Protein AF-A0A7Y9S8J0-F1 (afdb_monomer_lite)

Radius of gyration: 16.63 Å; chains: 1; bounding box: 38×32×51 Å

Organism: NCBI:txid1645614

Sequence (148 aa):
MESNGSTDPTRPFNGTRPAKVVEKDFYDTVEDIVKHSGAKFPTWNRADPKSISVDSCVVGNHKGTKYSVTLDGSPVSDSDEAITTMKAHWESLDYTIGLYFQDMGGNTTGRELNATGPVGAEVQFTPAKHAATSASRANAPLTLRQGI

Foldseek 3Di:
DDDPLPPPPQQLPPQPDDQVVLVVVQLVVVVVCCVFLQWHFPLDDSVCHPFWDWDWDDRPNHIKIKIKGKTWTAAHADQVVSVVRSVVVQVVQVKAKDDWDQDPDDPWSWTKTWIAGSNRKTKIWTHTHDDPDDDDGRTTMIMIMHMD

Structure (mmCIF, N/CA/C/O backbone):
data_AF-A0A7Y9S8J0-F1
#
_entry.id   AF-A0A7Y9S8J0-F1
#
loop_
_atom_site.group_PDB
_atom_site.id
_atom_site.type_symbol
_atom_site.label_atom_id
_atom_site.label_alt_id
_atom_site.label_comp_id
_atom_site.label_asym_id
_atom_site.label_entity_id
_atom_site.label_seq_id
_atom_site.pdbx_PDB_ins_code
_atom_site.Cartn_x
_atom_site.Cartn_y
_atom_site.Cartn_z
_atom_site.occupancy
_atom_site.B_iso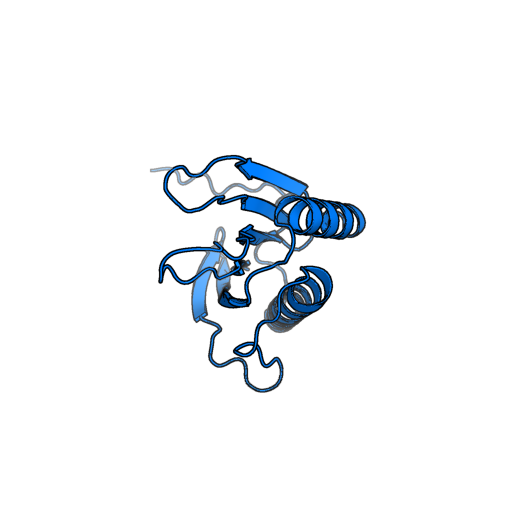_or_equiv
_atom_site.auth_seq_id
_atom_site.auth_comp_id
_atom_site.auth_asym_id
_atom_site.auth_atom_id
_atom_site.pdbx_PDB_model_num
ATOM 1 N N . MET A 1 1 ? 9.208 9.963 34.367 1.00 34.81 1 MET A N 1
ATOM 2 C CA . MET A 1 1 ? 9.075 9.211 33.102 1.00 34.81 1 MET A CA 1
ATOM 3 C C . MET A 1 1 ? 7.723 9.580 32.529 1.00 34.81 1 MET A C 1
ATOM 5 O O . MET A 1 1 ? 6.732 8.968 32.894 1.00 34.81 1 MET A O 1
ATOM 9 N N . GLU A 1 2 ? 7.660 10.652 31.747 1.00 32.47 2 GLU A N 1
ATOM 10 C CA . GLU A 1 2 ? 6.413 11.101 31.126 1.00 32.47 2 GLU A CA 1
ATOM 11 C C . GLU A 1 2 ? 6.424 10.613 29.681 1.00 32.47 2 GLU A C 1
ATOM 13 O O . GLU A 1 2 ? 7.181 11.100 28.843 1.00 32.47 2 GLU A O 1
ATOM 18 N N . SER A 1 3 ? 5.646 9.567 29.406 1.00 38.56 3 SER A N 1
ATOM 19 C CA . SER A 1 3 ? 5.348 9.169 28.039 1.00 38.56 3 SER A CA 1
ATOM 20 C C . SER A 1 3 ? 4.374 10.197 27.471 1.00 38.56 3 SER A C 1
ATOM 22 O O . SER A 1 3 ? 3.192 10.183 27.818 1.00 38.56 3 SER A O 1
ATOM 24 N N . ASN A 1 4 ? 4.869 11.086 26.611 1.00 38.47 4 ASN A N 1
ATOM 25 C CA . ASN A 1 4 ? 4.036 11.924 25.754 1.00 38.47 4 ASN A CA 1
ATOM 26 C C . ASN A 1 4 ? 3.231 11.016 24.815 1.00 38.47 4 ASN A C 1
ATOM 28 O O . ASN A 1 4 ? 3.667 10.685 23.712 1.00 38.47 4 ASN A O 1
ATOM 32 N N . GLY A 1 5 ? 2.056 10.580 25.271 1.00 40.22 5 GLY A N 1
ATOM 33 C CA . GLY A 1 5 ? 1.020 10.067 24.392 1.00 40.22 5 GLY A CA 1
ATOM 34 C C . GLY A 1 5 ? 0.597 11.218 23.494 1.00 40.22 5 GLY A C 1
ATOM 35 O O . GLY A 1 5 ? -0.054 12.147 23.961 1.00 40.22 5 GLY A O 1
ATOM 36 N N . SER A 1 6 ? 1.036 11.191 22.237 1.00 40.44 6 SER A N 1
ATOM 37 C CA . SER A 1 6 ? 0.610 12.170 21.242 1.00 40.44 6 SER A CA 1
ATOM 38 C C . SER A 1 6 ? -0.917 12.139 21.152 1.00 40.44 6 SER A C 1
ATOM 40 O O . SER A 1 6 ? -1.499 11.134 20.746 1.00 40.44 6 SER A O 1
ATOM 42 N N . THR A 1 7 ? -1.556 13.227 21.580 1.00 43.25 7 THR A N 1
ATOM 43 C CA . THR A 1 7 ? -3.002 13.472 21.500 1.00 43.25 7 THR A CA 1
ATOM 44 C C . THR A 1 7 ? -3.396 14.108 20.172 1.00 43.25 7 THR A C 1
ATOM 46 O O . THR A 1 7 ? -4.468 14.698 20.086 1.00 43.25 7 THR A O 1
ATOM 49 N N . ASP A 1 8 ? -2.536 14.021 19.154 1.00 46.06 8 ASP A N 1
ATOM 50 C CA . ASP A 1 8 ? -2.768 14.627 17.850 1.00 46.06 8 ASP A CA 1
ATOM 51 C C . ASP A 1 8 ? -4.087 14.105 17.242 1.00 46.06 8 ASP A C 1
ATOM 53 O O . ASP A 1 8 ? -4.152 12.948 16.811 1.00 46.06 8 ASP A O 1
ATOM 57 N N . PRO A 1 9 ? -5.151 14.934 17.201 1.00 46.06 9 PRO A N 1
ATOM 58 C CA . PRO A 1 9 ? -6.455 14.530 16.688 1.00 46.06 9 PRO A CA 1
ATOM 59 C C . PRO A 1 9 ? -6.442 14.353 15.165 1.00 46.06 9 PRO A C 1
ATOM 61 O O . PRO A 1 9 ? -7.411 13.844 14.607 1.00 46.06 9 PRO A O 1
ATOM 64 N N . THR A 1 10 ? -5.361 14.769 14.497 1.00 46.69 10 THR A N 1
ATOM 65 C CA . THR A 1 10 ? -5.142 14.553 13.065 1.00 46.69 10 THR A CA 1
ATOM 66 C C . THR A 1 10 ? -4.494 13.202 12.780 1.00 46.69 10 THR A C 1
ATOM 68 O O . THR A 1 10 ? -4.465 12.767 11.629 1.00 46.69 10 THR A O 1
ATOM 71 N N . ARG A 1 11 ? -4.019 12.486 13.815 1.00 52.91 11 ARG A N 1
ATOM 72 C CA . ARG A 1 11 ? -3.476 11.142 13.643 1.00 52.91 11 ARG A CA 1
ATOM 73 C C . ARG A 1 11 ? -4.625 10.188 13.295 1.00 52.91 11 ARG A C 1
ATOM 75 O O . ARG A 1 11 ? -5.535 10.012 14.106 1.00 52.91 11 ARG A O 1
ATOM 82 N N . PRO A 1 12 ? -4.565 9.488 12.152 1.00 56.78 12 PRO A N 1
ATOM 83 C CA . PRO A 1 12 ? -5.636 8.580 11.728 1.00 56.78 12 PRO A CA 1
ATOM 84 C C . PRO A 1 12 ? -5.812 7.356 12.654 1.00 56.78 12 PRO A C 1
ATOM 86 O O . PRO A 1 12 ? -6.796 6.623 12.551 1.00 56.78 12 PRO A O 1
ATOM 89 N N . PHE A 1 13 ? -4.884 7.165 13.598 1.00 60.69 13 PHE A N 1
ATOM 90 C CA . PHE A 1 13 ? -4.905 6.160 14.658 1.00 60.69 13 PHE A CA 1
ATOM 91 C C . PHE A 1 13 ? -5.150 6.812 16.023 1.00 60.69 13 PHE A C 1
ATOM 93 O O . PHE A 1 13 ? -4.202 7.078 16.767 1.00 60.69 13 PHE A O 1
ATOM 100 N N . ASN A 1 14 ? -6.414 7.087 16.346 1.00 62.28 14 ASN A N 1
ATOM 101 C CA . ASN A 1 14 ? -6.816 7.618 17.653 1.00 62.28 14 ASN A CA 1
ATOM 102 C C . ASN A 1 14 ? -7.424 6.548 18.587 1.00 62.28 14 ASN A C 1
ATOM 104 O O . ASN A 1 14 ? -7.972 6.896 19.629 1.00 62.28 14 ASN A O 1
ATOM 108 N N . GLY A 1 15 ? -7.378 5.260 18.218 1.00 63.75 15 GLY A N 1
ATOM 109 C CA . GLY A 1 15 ? -7.900 4.164 19.044 1.00 63.75 15 GLY A CA 1
ATOM 110 C C . GLY A 1 15 ? -9.425 4.035 19.104 1.00 63.75 15 GLY A C 1
ATOM 111 O O . GLY A 1 15 ? -9.925 3.178 19.829 1.00 63.75 15 GLY A O 1
ATOM 112 N N . THR A 1 16 ? -10.186 4.858 18.369 1.00 70.88 16 THR A N 1
ATOM 113 C CA . THR A 1 16 ? -11.661 4.909 18.491 1.00 70.88 16 THR A CA 1
ATOM 114 C C . THR A 1 16 ? -12.420 4.134 17.409 1.00 70.88 16 THR A C 1
ATOM 116 O O . THR A 1 16 ? -13.634 3.946 17.515 1.00 70.88 16 THR A O 1
ATOM 119 N N . ARG A 1 17 ? -11.729 3.662 16.362 1.00 76.38 17 ARG A N 1
ATOM 120 C CA . ARG A 1 17 ? -12.363 2.976 15.225 1.00 76.38 17 ARG A CA 1
ATOM 121 C C . ARG A 1 17 ? -12.738 1.530 15.586 1.00 76.38 17 ARG A C 1
ATOM 123 O O . ARG A 1 17 ? -11.920 0.825 16.178 1.00 76.38 17 ARG A O 1
ATOM 130 N N . PRO A 1 18 ? -13.930 1.033 15.198 1.00 80.88 18 PRO A N 1
ATOM 131 C CA . PRO A 1 18 ? -14.296 -0.362 15.436 1.00 80.88 18 PRO A CA 1
ATOM 132 C C . PRO A 1 18 ? -13.350 -1.343 14.731 1.00 80.88 18 PRO A C 1
ATOM 134 O O . PRO A 1 18 ? -13.049 -1.176 13.549 1.00 80.88 18 PRO A O 1
ATOM 137 N N . ALA A 1 19 ? -12.971 -2.427 15.416 1.00 79.69 19 ALA A N 1
ATOM 138 C CA . ALA A 1 19 ? -12.030 -3.422 14.890 1.00 79.69 19 ALA A CA 1
ATOM 139 C C . ALA A 1 19 ? -12.431 -4.002 13.523 1.00 79.69 19 ALA A C 1
ATOM 141 O O . ALA A 1 19 ? -11.594 -4.097 12.633 1.00 79.69 19 ALA A O 1
ATOM 142 N N . LYS A 1 20 ? -13.724 -4.296 13.321 1.00 84.00 20 LYS A N 1
ATOM 143 C CA . LYS A 1 20 ? -14.252 -4.807 12.041 1.00 84.00 20 LYS A CA 1
ATOM 144 C C . LYS A 1 20 ? -14.123 -3.816 10.882 1.00 84.00 20 LYS A C 1
ATOM 146 O O . LYS A 1 20 ? -14.020 -4.231 9.734 1.00 84.00 20 LYS A O 1
ATOM 151 N N . VAL A 1 21 ? -14.177 -2.515 11.169 1.00 85.38 21 VAL A N 1
ATOM 152 C CA . VAL A 1 21 ? -14.018 -1.475 10.144 1.00 85.38 21 VAL A CA 1
ATOM 153 C C . VAL A 1 21 ? -12.560 -1.417 9.709 1.00 85.38 21 VAL A C 1
ATOM 155 O O . VAL A 1 21 ? -12.284 -1.427 8.519 1.00 85.38 21 VAL A O 1
ATOM 158 N N . VAL A 1 22 ? -11.629 -1.434 10.664 1.00 83.62 22 VAL A N 1
ATOM 159 C CA . VAL A 1 22 ? -10.189 -1.397 10.369 1.00 83.62 22 VAL A CA 1
ATOM 160 C C . VAL A 1 22 ? -9.734 -2.669 9.662 1.00 83.62 22 VAL A C 1
ATOM 162 O O . VAL A 1 22 ? -8.967 -2.593 8.712 1.00 83.62 22 VAL A O 1
ATOM 165 N N . GLU A 1 23 ? -10.250 -3.826 10.073 1.00 87.25 23 GLU A N 1
ATOM 166 C CA . GLU A 1 23 ? -10.015 -5.088 9.376 1.00 87.25 23 GLU A CA 1
ATOM 167 C C . GLU A 1 23 ? -10.470 -4.999 7.911 1.00 87.25 23 GLU A C 1
ATOM 169 O O . GLU A 1 23 ? -9.697 -5.289 7.000 1.00 87.25 23 GLU A O 1
ATOM 174 N N . LYS A 1 24 ? -11.703 -4.537 7.665 1.00 88.81 24 LYS A N 1
ATOM 175 C CA . LYS A 1 24 ? -12.223 -4.353 6.305 1.00 88.81 24 LYS A CA 1
ATOM 176 C C . LYS A 1 24 ? -11.360 -3.387 5.487 1.00 88.81 24 LYS A C 1
ATOM 178 O O . LYS A 1 24 ? -11.022 -3.714 4.352 1.00 88.81 24 LYS A O 1
ATOM 183 N N . ASP A 1 25 ? -11.004 -2.236 6.052 1.00 88.12 25 ASP A N 1
ATOM 184 C CA . ASP A 1 25 ? -10.163 -1.241 5.380 1.00 88.12 25 ASP A CA 1
ATOM 185 C C . ASP A 1 25 ? -8.788 -1.804 5.027 1.00 88.12 25 ASP A C 1
ATOM 187 O O . ASP A 1 25 ? -8.270 -1.517 3.950 1.00 88.12 25 ASP A O 1
ATOM 191 N N . PHE A 1 26 ? -8.216 -2.635 5.901 1.00 90.50 26 PHE A N 1
ATOM 192 C CA . PHE A 1 26 ? -6.949 -3.300 5.639 1.00 90.50 26 PHE A CA 1
ATOM 193 C C . PHE A 1 26 ? -7.062 -4.198 4.406 1.00 90.50 26 PHE A C 1
ATOM 195 O O . PHE A 1 26 ? -6.288 -4.051 3.462 1.00 90.50 26 PHE A O 1
ATOM 202 N N . TYR A 1 27 ? -8.068 -5.078 4.364 1.00 91.44 27 TYR A N 1
ATOM 203 C CA . TYR A 1 27 ? -8.310 -5.948 3.209 1.00 91.44 27 TYR A CA 1
ATOM 204 C C . TYR A 1 27 ? -8.582 -5.172 1.920 1.00 91.44 27 TYR A C 1
ATOM 206 O O . TYR A 1 27 ? -8.110 -5.571 0.855 1.00 91.44 27 TYR A O 1
ATOM 214 N N . ASP A 1 28 ? -9.360 -4.091 2.003 1.00 91.06 28 ASP A N 1
ATOM 215 C CA . ASP A 1 28 ? -9.639 -3.212 0.866 1.00 91.06 28 ASP A CA 1
ATOM 216 C C . ASP A 1 28 ? -8.369 -2.552 0.352 1.00 91.06 28 ASP A C 1
ATOM 218 O O . ASP A 1 28 ? -8.139 -2.562 -0.852 1.00 91.06 28 ASP A O 1
ATOM 222 N N . THR A 1 29 ? -7.513 -2.081 1.255 1.00 89.94 29 THR A N 1
ATOM 223 C CA . THR A 1 29 ? -6.239 -1.456 0.901 1.00 89.94 29 THR A CA 1
ATOM 224 C C . THR A 1 29 ? -5.309 -2.451 0.208 1.00 89.94 29 THR A C 1
ATOM 226 O O . THR A 1 29 ? -4.776 -2.136 -0.852 1.00 89.94 29 THR A O 1
ATOM 229 N N . VAL A 1 30 ? -5.149 -3.677 0.732 1.00 91.62 30 VAL A N 1
ATOM 230 C CA . VAL A 1 30 ? -4.323 -4.699 0.055 1.00 91.62 30 VAL A CA 1
ATOM 231 C C . VAL A 1 30 ? -4.865 -5.004 -1.342 1.00 91.62 30 VAL A C 1
ATOM 233 O O . VAL A 1 30 ? -4.108 -5.004 -2.309 1.00 91.62 30 VAL A O 1
ATOM 236 N N . GLU A 1 31 ? -6.169 -5.262 -1.451 1.00 91.94 31 GLU A N 1
ATOM 237 C CA . GLU A 1 31 ? -6.827 -5.629 -2.707 1.00 91.94 31 GLU A CA 1
ATOM 238 C C . GLU A 1 31 ? -6.696 -4.532 -3.771 1.00 91.94 31 GLU A C 1
ATOM 240 O O . GLU A 1 31 ? -6.454 -4.820 -4.943 1.00 91.94 31 GLU A O 1
ATOM 245 N N . ASP A 1 32 ? -6.857 -3.280 -3.359 1.00 91.00 32 ASP A N 1
ATOM 246 C CA . ASP A 1 32 ? -6.721 -2.104 -4.206 1.00 91.00 32 ASP A CA 1
ATOM 247 C C . ASP A 1 32 ? -5.285 -1.958 -4.735 1.00 91.00 32 ASP A C 1
ATOM 249 O O . ASP A 1 32 ? -5.064 -1.898 -5.946 1.00 91.00 32 ASP A O 1
ATOM 253 N N . ILE A 1 33 ? -4.280 -2.048 -3.859 1.00 88.25 33 ILE A N 1
ATOM 254 C CA . ILE A 1 33 ? -2.873 -1.958 -4.272 1.00 88.25 33 ILE A CA 1
ATOM 255 C C . ILE A 1 33 ? -2.487 -3.119 -5.197 1.00 88.25 33 ILE A C 1
ATOM 257 O O . ILE A 1 33 ? -1.823 -2.915 -6.215 1.00 88.25 33 ILE A O 1
ATOM 261 N N . VAL A 1 34 ? -2.932 -4.342 -4.888 1.00 91.25 34 VAL A N 1
ATOM 262 C CA . VAL A 1 34 ? -2.706 -5.518 -5.742 1.00 91.25 34 VAL A CA 1
ATOM 263 C C . VAL A 1 34 ? -3.255 -5.284 -7.153 1.00 91.25 34 VAL A C 1
ATOM 265 O O . VAL A 1 34 ? -2.589 -5.646 -8.121 1.00 91.25 34 VAL A O 1
ATOM 268 N N . LYS A 1 35 ? -4.420 -4.640 -7.293 1.00 92.38 35 LYS A N 1
ATOM 269 C CA . LYS A 1 35 ? -5.034 -4.338 -8.598 1.00 92.38 35 LYS A CA 1
ATOM 270 C C . LYS A 1 35 ? -4.301 -3.259 -9.387 1.00 92.38 35 LYS A C 1
ATOM 272 O O . LYS A 1 35 ? -4.240 -3.360 -10.610 1.00 92.38 35 LYS A O 1
ATOM 277 N N . HIS A 1 36 ? -3.762 -2.247 -8.711 1.00 92.12 36 HIS A N 1
ATOM 278 C CA . HIS A 1 36 ? -3.234 -1.045 -9.364 1.00 92.12 36 HIS A CA 1
ATOM 279 C C . HIS A 1 36 ? -1.704 -1.020 -9.526 1.00 92.12 36 HIS A C 1
ATOM 281 O O . HIS A 1 36 ? -1.190 -0.261 -10.342 1.00 92.12 36 HIS A O 1
ATOM 287 N N . SER A 1 37 ? -0.970 -1.894 -8.831 1.00 86.69 37 SER A N 1
ATOM 288 C CA . SER A 1 37 ? 0.508 -1.931 -8.843 1.00 86.69 37 SER A CA 1
ATOM 289 C C . SER A 1 37 ? 1.174 -2.348 -10.157 1.00 86.69 37 SER A C 1
ATOM 291 O O . SER A 1 37 ? 2.386 -2.189 -10.306 1.00 86.69 37 SER A O 1
ATOM 293 N N . GLY A 1 38 ? 0.426 -2.953 -11.084 1.00 87.31 38 GLY A N 1
ATOM 294 C CA . GLY A 1 38 ? 0.976 -3.556 -12.302 1.00 87.31 38 GLY A CA 1
ATOM 295 C C . GLY A 1 38 ? 1.744 -4.872 -12.082 1.00 87.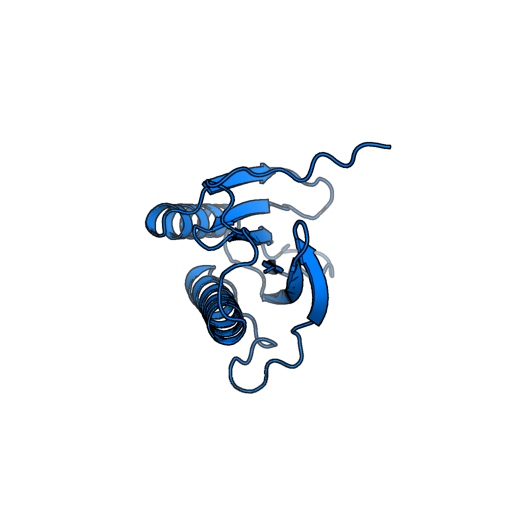31 38 GLY A C 1
ATOM 296 O O . GLY A 1 38 ? 2.117 -5.524 -13.058 1.00 87.31 38 GLY A O 1
ATOM 297 N N . ALA A 1 39 ? 1.946 -5.308 -10.833 1.00 88.69 39 ALA A N 1
ATOM 298 C CA . ALA A 1 39 ? 2.521 -6.608 -10.490 1.00 88.69 39 ALA A CA 1
ATOM 299 C C . ALA A 1 39 ? 1.425 -7.660 -10.243 1.00 88.69 39 ALA A C 1
ATOM 301 O O . ALA A 1 39 ? 0.292 -7.343 -9.887 1.00 88.69 39 ALA A O 1
ATOM 302 N N . LYS A 1 40 ? 1.756 -8.947 -10.406 1.00 90.38 40 LYS A N 1
ATOM 303 C CA . LYS A 1 40 ? 0.866 -10.059 -10.033 1.00 90.38 40 LYS A CA 1
ATOM 304 C C . LYS A 1 40 ? 1.283 -10.631 -8.686 1.00 90.38 40 LYS A C 1
ATOM 306 O O . LYS A 1 40 ? 2.428 -11.041 -8.541 1.00 90.38 40 LYS A O 1
ATOM 311 N N . PHE A 1 41 ? 0.346 -10.755 -7.751 1.00 89.25 41 PHE A N 1
ATOM 312 C CA . PHE A 1 41 ? 0.578 -11.325 -6.419 1.00 89.25 41 PHE A CA 1
ATOM 313 C C . PHE A 1 41 ? -0.149 -12.668 -6.272 1.00 89.25 41 PHE A C 1
ATOM 315 O O . PHE A 1 41 ? -1.255 -12.710 -5.739 1.00 89.25 41 PHE A O 1
ATOM 322 N N . PRO A 1 42 ? 0.425 -13.786 -6.755 1.00 86.56 42 PRO A N 1
ATOM 323 C CA . PRO A 1 42 ? -0.262 -15.082 -6.771 1.00 86.56 42 PRO A CA 1
ATOM 324 C C . PRO A 1 42 ? -0.542 -15.647 -5.371 1.00 86.56 42 PRO A C 1
ATOM 326 O O . PRO A 1 42 ? -1.356 -16.554 -5.229 1.00 86.56 42 PRO A O 1
ATOM 329 N N . THR A 1 43 ? 0.139 -15.135 -4.344 1.00 85.62 43 THR A N 1
ATOM 330 C CA . THR A 1 43 ? -0.063 -15.516 -2.942 1.00 85.62 43 THR A CA 1
ATOM 331 C C . THR A 1 43 ? -1.168 -14.716 -2.256 1.00 85.62 43 THR A C 1
ATOM 333 O O . THR A 1 43 ? -1.592 -15.097 -1.167 1.00 85.62 43 THR A O 1
ATOM 336 N N . TRP A 1 44 ? -1.655 -13.629 -2.866 1.00 89.88 44 TRP A N 1
ATOM 337 C CA . TRP A 1 44 ? -2.777 -12.873 -2.327 1.00 89.88 44 TRP A CA 1
ATOM 338 C C . TRP A 1 44 ? -4.095 -13.574 -2.643 1.00 89.88 44 TRP A C 1
ATOM 340 O O . TRP A 1 44 ? -4.454 -13.775 -3.803 1.00 89.88 44 TRP A O 1
ATOM 350 N N . ASN A 1 45 ? -4.842 -13.907 -1.596 1.00 88.38 45 ASN A N 1
ATOM 351 C CA . ASN A 1 45 ? -6.213 -14.368 -1.710 1.00 88.38 45 ASN A CA 1
ATOM 352 C C . ASN A 1 45 ? -7.049 -13.725 -0.609 1.00 88.38 45 ASN A C 1
ATOM 354 O O . ASN A 1 45 ? -6.974 -14.113 0.555 1.00 88.38 45 ASN A O 1
ATOM 358 N N . ARG A 1 46 ? -7.897 -12.773 -0.990 1.00 87.12 46 ARG A N 1
ATOM 359 C CA . ARG A 1 46 ? -8.789 -12.093 -0.053 1.00 87.12 46 ARG A CA 1
ATOM 360 C C . ARG A 1 46 ? -9.746 -13.044 0.679 1.00 87.12 46 ARG A C 1
ATOM 362 O O . ARG A 1 46 ? -10.117 -12.769 1.815 1.00 87.12 46 ARG A O 1
ATOM 369 N N . ALA A 1 47 ? -10.153 -14.144 0.044 1.00 86.00 47 ALA A N 1
ATOM 370 C CA . ALA A 1 47 ? -11.038 -15.134 0.659 1.00 86.00 47 ALA A CA 1
ATOM 371 C C . ALA A 1 47 ? -10.307 -16.075 1.636 1.00 86.00 47 ALA A C 1
ATOM 373 O O . ALA A 1 47 ? -10.961 -16.739 2.436 1.00 86.00 47 ALA A O 1
ATOM 374 N N . ASP A 1 48 ? -8.973 -16.141 1.571 1.00 80.06 48 ASP A N 1
ATOM 375 C CA . ASP A 1 48 ? -8.136 -16.994 2.422 1.00 80.06 48 ASP A CA 1
ATOM 376 C C . ASP A 1 48 ? -6.822 -16.274 2.777 1.00 80.06 48 ASP A C 1
ATOM 378 O O . ASP A 1 48 ? -5.764 -16.565 2.207 1.00 80.06 48 ASP A O 1
ATOM 382 N N . PRO A 1 49 ? -6.867 -15.293 3.690 1.00 68.38 49 PRO A N 1
ATOM 383 C CA . PRO A 1 49 ? -5.777 -14.349 3.885 1.00 68.38 49 PRO A CA 1
ATOM 384 C C . PRO A 1 49 ? -4.685 -14.870 4.827 1.00 68.38 49 PRO A C 1
ATOM 386 O O . PRO A 1 49 ? -4.279 -14.215 5.786 1.00 68.38 49 PRO A O 1
ATOM 389 N N . LYS A 1 50 ? -4.177 -16.069 4.536 1.00 68.94 50 LYS A N 1
ATOM 390 C CA . LYS A 1 50 ? -3.169 -16.788 5.338 1.00 68.94 50 LYS A CA 1
ATOM 391 C C . LYS A 1 50 ? -1.852 -16.036 5.551 1.00 68.94 50 LYS A C 1
ATOM 393 O O . LYS A 1 50 ? -1.048 -16.466 6.371 1.00 68.94 50 LYS A O 1
ATOM 398 N N . SER A 1 51 ? -1.610 -14.950 4.822 1.00 75.19 51 SER A N 1
ATOM 399 C CA . SER A 1 51 ? -0.397 -14.133 4.906 1.00 75.19 51 SER A CA 1
ATOM 400 C C . SER A 1 51 ? -0.508 -12.930 5.851 1.00 75.19 51 SER A C 1
ATOM 402 O O . SER A 1 51 ? 0.475 -12.207 6.007 1.00 75.19 51 SER A O 1
ATOM 404 N N . ILE A 1 52 ? -1.669 -12.685 6.470 1.00 87.00 52 ILE A N 1
ATOM 405 C CA . ILE A 1 52 ? -1.857 -11.536 7.364 1.00 87.00 52 ILE A CA 1
ATOM 406 C C . ILE A 1 52 ? -1.395 -11.881 8.780 1.00 87.00 52 ILE A C 1
ATOM 408 O O . ILE A 1 52 ? -1.932 -12.783 9.421 1.00 87.00 52 ILE A O 1
ATOM 412 N N . SER A 1 53 ? -0.438 -11.108 9.291 1.00 89.62 53 SER A N 1
ATOM 413 C CA . SER A 1 53 ? -0.110 -11.078 10.716 1.00 89.62 53 SER A CA 1
ATOM 414 C C . SER A 1 53 ? -1.087 -10.171 11.454 1.00 89.62 53 SER A C 1
ATOM 416 O O . SER A 1 53 ? -1.347 -9.043 11.018 1.00 89.62 53 SER A O 1
ATOM 418 N N . VAL A 1 54 ? -1.597 -10.663 12.582 1.00 89.38 54 VAL A N 1
ATOM 419 C CA . VAL A 1 54 ? -2.501 -9.943 13.480 1.00 89.38 54 VAL A CA 1
ATOM 420 C C . VAL A 1 54 ? -1.861 -9.900 14.861 1.00 89.38 54 VAL A C 1
ATOM 422 O O . VAL A 1 54 ? -1.741 -10.926 15.525 1.00 89.38 54 VAL A O 1
ATOM 425 N N . ASP A 1 55 ? -1.475 -8.705 15.299 1.00 88.25 55 ASP A N 1
ATOM 426 C CA . ASP A 1 55 ? -0.766 -8.484 16.558 1.00 88.25 55 ASP A CA 1
ATOM 427 C C . ASP A 1 55 ? -1.534 -7.505 17.453 1.00 88.25 55 ASP A C 1
ATOM 429 O O . ASP A 1 55 ? -2.164 -6.557 16.980 1.00 88.25 55 ASP A O 1
ATOM 433 N N . SER A 1 56 ? -1.475 -7.689 18.773 1.00 85.06 56 SER A N 1
ATOM 434 C CA . SER A 1 56 ? -2.019 -6.698 19.709 1.00 85.06 56 SER A CA 1
ATOM 435 C C . SER A 1 56 ? -1.117 -5.463 19.771 1.00 85.06 56 SER A C 1
ATOM 437 O O . SER A 1 56 ? 0.098 -5.601 19.922 1.00 85.06 56 SER A O 1
ATOM 439 N N . CYS A 1 57 ? -1.698 -4.264 19.743 1.00 77.38 57 CYS A N 1
ATOM 440 C CA . CYS A 1 57 ? -0.971 -3.005 19.928 1.00 77.38 57 CYS A CA 1
ATOM 441 C C . CYS A 1 57 ? -1.613 -2.128 21.010 1.00 77.38 57 CYS A C 1
ATOM 443 O O . CYS A 1 57 ? -2.711 -2.409 21.488 1.00 77.38 57 CYS A O 1
ATOM 445 N N . VAL A 1 58 ? -0.908 -1.074 21.424 1.00 77.50 58 VAL A N 1
ATOM 446 C CA . VAL A 1 58 ? -1.423 -0.067 22.359 1.00 77.50 58 VAL A CA 1
ATOM 447 C C . VAL A 1 58 ? -1.253 1.312 21.734 1.00 77.50 58 VAL A C 1
ATOM 449 O O . VAL A 1 58 ? -0.143 1.679 21.347 1.00 77.50 58 VAL A O 1
ATOM 452 N N . VAL A 1 59 ? -2.347 2.066 21.644 1.00 69.12 59 VAL A N 1
ATOM 453 C CA . VAL A 1 59 ? -2.367 3.455 21.170 1.00 69.12 59 VAL A CA 1
ATOM 454 C C . VAL A 1 59 ? -2.953 4.324 22.279 1.00 69.12 59 VAL A C 1
ATOM 456 O O . VAL A 1 59 ? -4.133 4.230 22.619 1.00 69.12 59 VAL A O 1
ATOM 459 N N . GLY A 1 60 ? -2.101 5.137 22.911 1.00 72.81 60 GLY A N 1
ATOM 460 C CA . GLY A 1 60 ? -2.462 5.852 24.137 1.00 72.81 60 GLY A CA 1
ATOM 461 C C . GLY A 1 60 ? -2.842 4.874 25.253 1.00 72.81 60 GLY A C 1
ATOM 462 O O . GLY A 1 60 ? -2.035 4.034 25.639 1.00 72.81 60 GLY A O 1
ATOM 463 N N . ASN A 1 61 ? -4.083 4.962 25.738 1.00 72.00 61 ASN A N 1
ATOM 464 C CA . ASN A 1 61 ? -4.637 4.059 26.757 1.00 72.00 61 ASN A CA 1
ATOM 465 C C . ASN A 1 61 ? -5.509 2.933 26.169 1.00 72.00 61 ASN A C 1
ATOM 467 O O . ASN A 1 61 ? -6.134 2.181 26.919 1.00 72.00 61 ASN A O 1
ATOM 471 N N . HIS A 1 62 ? -5.583 2.813 24.842 1.00 69.75 62 HIS A N 1
ATOM 472 C CA . HIS A 1 62 ? -6.441 1.843 24.168 1.00 69.75 62 HIS A CA 1
ATOM 473 C C . HIS A 1 62 ? -5.637 0.622 23.722 1.00 69.75 62 HIS A C 1
ATOM 475 O O . HIS A 1 62 ? -4.584 0.750 23.096 1.00 69.75 62 HIS A O 1
ATOM 481 N N . LYS A 1 63 ? -6.150 -0.576 24.030 1.00 76.44 63 LYS A N 1
ATOM 482 C CA . LYS A 1 63 ? -5.691 -1.812 23.389 1.00 76.44 63 LYS A CA 1
ATOM 483 C C . LYS A 1 63 ? -6.303 -1.880 21.995 1.00 76.44 63 LYS A C 1
ATOM 485 O O . LYS A 1 63 ? -7.523 -1.808 21.864 1.00 76.44 63 LYS A O 1
ATOM 490 N N . GLY A 1 64 ? -5.454 -2.043 20.996 1.00 78.31 64 GLY A N 1
ATOM 491 C CA . GLY A 1 64 ? -5.826 -2.132 19.596 1.00 78.31 64 GLY A CA 1
ATOM 492 C C . GLY A 1 64 ? -5.314 -3.403 18.935 1.00 78.31 64 GLY A C 1
ATOM 493 O O . GLY A 1 64 ? -4.745 -4.300 19.569 1.00 78.31 64 GLY A O 1
ATOM 494 N N . THR A 1 65 ? -5.529 -3.472 17.629 1.00 83.81 65 THR A N 1
ATOM 495 C CA . THR A 1 65 ? -5.073 -4.566 16.776 1.00 83.81 65 THR A CA 1
ATOM 496 C C . THR A 1 65 ? -4.308 -3.984 15.605 1.00 83.81 65 THR A C 1
ATOM 498 O O . THR A 1 65 ? -4.767 -3.043 14.963 1.00 83.81 65 THR A O 1
ATOM 501 N N . LYS A 1 66 ? -3.139 -4.550 15.335 1.00 86.25 66 LYS A N 1
ATOM 502 C CA . LYS A 1 66 ? -2.317 -4.248 14.178 1.00 86.25 66 LYS A CA 1
ATOM 503 C C . LYS A 1 66 ? -2.443 -5.382 13.174 1.00 86.25 66 LYS A C 1
ATOM 505 O O . LYS A 1 66 ? -2.141 -6.527 13.494 1.00 86.25 66 LYS A O 1
ATOM 510 N N . TYR A 1 67 ? -2.832 -5.030 11.959 1.00 89.94 67 TYR A N 1
ATOM 511 C CA . TYR A 1 67 ? -2.815 -5.899 10.793 1.00 89.94 67 TYR A CA 1
ATOM 512 C C . TYR A 1 67 ? -1.580 -5.581 9.962 1.00 89.94 67 TYR A C 1
ATOM 514 O O . TYR A 1 67 ? -1.198 -4.416 9.803 1.00 89.94 67 TYR A O 1
ATOM 522 N N . SER A 1 68 ? -0.926 -6.613 9.442 1.00 92.19 68 SER A N 1
ATOM 523 C CA . SER A 1 68 ? 0.180 -6.427 8.511 1.00 92.19 68 SER A CA 1
ATOM 524 C C . SER A 1 68 ? 0.320 -7.585 7.547 1.00 92.19 68 SER A C 1
ATOM 526 O O . SER A 1 68 ? 0.000 -8.723 7.876 1.00 92.19 68 SER A O 1
ATOM 528 N N . VAL A 1 69 ? 0.802 -7.283 6.348 1.00 93.00 69 VAL A N 1
ATOM 529 C CA . VAL A 1 69 ? 1.076 -8.280 5.318 1.00 93.00 69 VAL A CA 1
ATOM 530 C C . VAL A 1 69 ? 2.293 -7.853 4.513 1.00 93.00 69 VAL A C 1
ATOM 532 O O . VAL A 1 69 ? 2.493 -6.663 4.261 1.00 93.00 69 VAL A O 1
ATOM 535 N N . THR A 1 70 ? 3.078 -8.841 4.096 1.00 91.50 70 THR A N 1
ATOM 536 C CA . THR A 1 70 ? 4.088 -8.692 3.051 1.00 91.50 70 THR A CA 1
ATOM 537 C C . THR A 1 70 ? 3.760 -9.679 1.938 1.00 91.50 70 THR A C 1
ATOM 539 O O . THR A 1 70 ? 3.537 -10.861 2.204 1.00 91.50 70 THR A O 1
ATOM 542 N N . LEU A 1 71 ? 3.688 -9.191 0.703 1.00 89.69 71 LEU A N 1
ATOM 543 C CA . LEU A 1 71 ? 3.372 -9.981 -0.482 1.00 89.69 71 LEU A CA 1
ATOM 544 C C . LEU A 1 71 ? 4.522 -9.907 -1.481 1.00 89.69 71 LEU A C 1
ATOM 546 O O . LEU A 1 71 ? 5.002 -8.820 -1.795 1.00 89.69 71 LEU A O 1
ATOM 550 N N . ASP A 1 72 ? 4.908 -11.062 -2.017 1.00 87.88 72 ASP A N 1
ATOM 551 C CA . ASP A 1 72 ? 5.875 -11.167 -3.106 1.00 87.88 72 ASP A CA 1
ATOM 552 C C . ASP A 1 72 ? 5.152 -11.167 -4.454 1.00 87.88 72 ASP A C 1
ATOM 554 O O . ASP A 1 72 ? 4.455 -12.123 -4.810 1.00 87.88 72 ASP A O 1
ATOM 558 N N . GLY A 1 73 ? 5.312 -10.077 -5.201 1.00 87.12 73 GLY A N 1
ATOM 559 C CA . GLY A 1 73 ? 4.771 -9.928 -6.544 1.00 87.12 73 GLY A CA 1
ATOM 560 C C . GLY A 1 73 ? 5.724 -10.418 -7.631 1.00 87.12 73 GLY A C 1
ATOM 561 O O . GLY A 1 73 ? 6.938 -10.513 -7.440 1.00 87.12 73 GLY A O 1
ATOM 562 N N . SER A 1 74 ? 5.177 -10.682 -8.815 1.00 88.38 74 SER A N 1
ATOM 563 C CA . SER A 1 74 ? 5.959 -10.864 -10.037 1.00 88.38 74 SER A CA 1
ATOM 564 C C . SER A 1 74 ? 6.789 -9.611 -10.346 1.00 88.38 74 SER 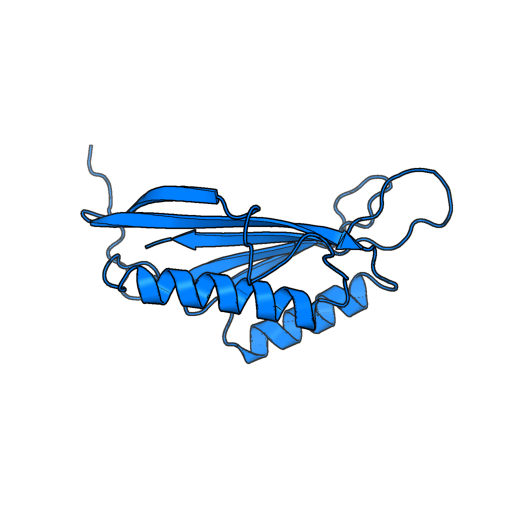A C 1
ATOM 566 O O . SER A 1 74 ? 6.385 -8.510 -9.964 1.00 88.38 74 SER A O 1
ATOM 568 N N . PRO A 1 75 ? 7.901 -9.732 -11.090 1.00 84.00 75 PRO A N 1
ATOM 569 C CA . PRO A 1 75 ? 8.593 -8.555 -11.602 1.00 84.00 75 PRO A CA 1
ATOM 570 C C . PRO A 1 75 ? 7.669 -7.732 -12.508 1.00 84.00 75 PRO A C 1
ATOM 572 O O . PRO A 1 75 ? 6.729 -8.268 -13.107 1.00 84.00 75 PRO A O 1
ATOM 575 N N . VAL A 1 76 ? 7.973 -6.441 -12.628 1.00 83.31 76 VAL A N 1
ATOM 576 C CA . VAL A 1 76 ? 7.297 -5.518 -13.550 1.00 83.31 76 VAL A CA 1
ATOM 577 C C . VAL A 1 76 ? 8.144 -5.281 -14.805 1.00 83.31 76 VAL A C 1
ATOM 579 O O . VAL A 1 76 ? 9.354 -5.530 -14.816 1.00 83.31 76 VAL A O 1
ATOM 582 N N . SER A 1 77 ? 7.513 -4.823 -15.888 1.00 81.88 77 SER A N 1
ATOM 583 C CA . SER A 1 77 ? 8.203 -4.459 -17.137 1.00 81.88 77 SER A CA 1
ATOM 584 C C . SER A 1 77 ? 9.061 -3.204 -16.978 1.00 81.88 77 SER A C 1
ATOM 586 O O . SER A 1 77 ? 10.183 -3.148 -17.492 1.00 81.88 77 SER A O 1
ATOM 588 N N . ASP A 1 78 ? 8.534 -2.229 -16.239 1.00 83.38 78 ASP A N 1
ATOM 589 C CA . ASP A 1 78 ? 9.147 -0.935 -15.975 1.00 83.38 78 ASP A CA 1
ATOM 590 C C . ASP A 1 78 ? 8.847 -0.510 -14.526 1.00 83.38 78 ASP A C 1
ATOM 592 O O . ASP A 1 78 ? 7.692 -0.323 -14.137 1.00 83.38 78 ASP A O 1
ATOM 596 N N . SER A 1 79 ? 9.896 -0.406 -13.706 1.00 81.81 79 SER A N 1
ATOM 597 C CA . SER A 1 79 ? 9.767 0.009 -12.305 1.00 81.81 79 SER A CA 1
ATOM 598 C C . SER A 1 79 ? 9.360 1.479 -12.167 1.00 81.81 79 SER A C 1
ATOM 600 O O . SER A 1 79 ? 8.715 1.838 -11.185 1.00 81.81 79 SER A O 1
ATOM 602 N N . ASP A 1 80 ? 9.706 2.332 -13.129 1.00 83.19 80 ASP A N 1
ATOM 603 C CA . ASP A 1 80 ? 9.446 3.773 -13.103 1.00 83.19 80 ASP A CA 1
ATOM 604 C C . ASP A 1 80 ? 7.970 4.048 -13.363 1.00 83.19 80 ASP A C 1
ATOM 606 O O . ASP A 1 80 ? 7.327 4.832 -12.657 1.00 83.19 80 ASP A O 1
ATOM 610 N N . GLU A 1 81 ? 7.434 3.360 -14.368 1.00 86.38 81 GLU A N 1
ATOM 611 C CA . GLU A 1 81 ? 6.023 3.405 -14.727 1.00 86.38 81 GLU A CA 1
ATOM 612 C C . GLU A 1 81 ? 5.155 2.846 -13.592 1.00 86.38 81 GLU A C 1
ATOM 614 O O . GLU A 1 81 ? 4.146 3.458 -13.232 1.00 86.38 81 GLU A O 1
ATOM 619 N N . ALA A 1 82 ? 5.578 1.743 -12.962 1.00 87.94 82 ALA A N 1
ATOM 620 C CA . ALA A 1 82 ? 4.870 1.147 -11.829 1.00 87.94 82 ALA A CA 1
ATOM 621 C C . ALA A 1 82 ? 4.798 2.099 -10.621 1.00 87.94 82 ALA A C 1
ATOM 623 O O . ALA A 1 82 ? 3.727 2.276 -10.040 1.00 87.94 82 ALA A O 1
ATOM 624 N N . ILE A 1 83 ? 5.907 2.765 -10.267 1.00 88.12 83 ILE A N 1
ATOM 625 C CA . ILE A 1 83 ? 5.912 3.802 -9.220 1.00 88.12 83 ILE A CA 1
ATOM 626 C C . ILE A 1 83 ? 4.986 4.952 -9.592 1.00 88.12 83 ILE A C 1
ATOM 628 O O . ILE A 1 83 ? 4.202 5.393 -8.759 1.00 88.12 83 ILE A O 1
ATOM 632 N N . THR A 1 84 ? 5.097 5.465 -10.818 1.00 89.75 84 THR A N 1
ATOM 633 C CA . THR A 1 84 ? 4.330 6.637 -11.259 1.00 89.75 84 THR A CA 1
ATOM 634 C C . THR A 1 84 ? 2.834 6.349 -11.206 1.00 89.75 84 THR A C 1
ATOM 636 O O . THR A 1 84 ? 2.067 7.159 -10.687 1.00 89.75 84 THR A O 1
ATOM 639 N N . THR A 1 85 ? 2.437 5.161 -11.664 1.00 91.38 85 THR A N 1
ATOM 640 C CA . THR A 1 85 ? 1.054 4.681 -11.620 1.00 91.38 85 THR A CA 1
ATOM 641 C C . THR A 1 85 ? 0.557 4.563 -10.183 1.00 91.38 85 THR A C 1
ATOM 643 O O . THR A 1 85 ? -0.488 5.117 -9.850 1.00 91.38 85 THR A O 1
ATOM 646 N N . MET A 1 86 ? 1.325 3.908 -9.306 1.00 92.00 86 MET A N 1
ATOM 647 C CA . MET A 1 86 ? 0.938 3.744 -7.903 1.00 92.00 86 MET A CA 1
ATOM 648 C C . MET A 1 86 ? 0.885 5.059 -7.140 1.00 92.00 86 MET A C 1
ATOM 650 O O . MET A 1 86 ? -0.030 5.272 -6.351 1.00 92.00 86 MET A O 1
ATOM 654 N N . LYS A 1 87 ? 1.834 5.960 -7.396 1.00 91.94 87 LYS A N 1
ATOM 655 C CA . LYS A 1 87 ? 1.848 7.291 -6.801 1.00 91.94 87 LYS A CA 1
ATOM 656 C C . LYS A 1 87 ? 0.593 8.068 -7.190 1.00 91.94 87 LYS A C 1
ATOM 658 O O . LYS A 1 87 ? -0.095 8.551 -6.301 1.00 91.94 87 LYS A O 1
ATOM 663 N N . ALA A 1 88 ? 0.276 8.142 -8.484 1.00 92.44 88 ALA A N 1
ATOM 664 C CA . ALA A 1 88 ? -0.913 8.847 -8.959 1.00 92.44 88 ALA A CA 1
ATOM 665 C C . ALA A 1 88 ? -2.206 8.238 -8.389 1.00 92.44 88 ALA A C 1
ATOM 667 O O . ALA A 1 88 ? -3.119 8.963 -7.997 1.00 92.44 88 ALA A O 1
ATOM 668 N N . HIS A 1 89 ? -2.266 6.906 -8.299 1.00 93.81 89 HIS A N 1
ATOM 669 C CA . HIS A 1 89 ? -3.384 6.195 -7.684 1.00 93.81 89 HIS A CA 1
ATOM 670 C C . HIS A 1 89 ? -3.549 6.558 -6.202 1.00 93.81 89 HIS A C 1
ATOM 672 O O . HIS A 1 89 ? -4.629 6.962 -5.782 1.00 93.81 89 HIS A O 1
ATOM 678 N N . TRP A 1 90 ? -2.474 6.501 -5.416 1.00 92.25 90 TRP A N 1
ATOM 679 C CA . TRP A 1 90 ? -2.489 6.865 -3.997 1.00 92.25 90 TRP A CA 1
ATOM 680 C C . TRP A 1 90 ? -2.812 8.343 -3.758 1.00 92.25 90 TRP A C 1
ATOM 682 O O . TRP A 1 90 ? -3.615 8.649 -2.879 1.00 92.25 90 TRP A O 1
ATOM 692 N N . GLU A 1 91 ? -2.273 9.253 -4.569 1.00 91.88 91 GLU A N 1
ATOM 693 C CA . GLU A 1 91 ? -2.633 10.677 -4.524 1.00 91.88 91 GLU A CA 1
ATOM 694 C C . GLU A 1 91 ? -4.131 10.891 -4.800 1.00 91.88 91 GLU A C 1
ATOM 696 O O . GLU A 1 91 ? -4.754 11.723 -4.148 1.00 91.88 91 GLU A O 1
ATOM 701 N N . SER A 1 92 ? -4.743 10.102 -5.695 1.00 93.25 92 SER A N 1
ATOM 702 C CA . SER A 1 92 ? -6.192 10.168 -5.959 1.00 93.25 92 SER A CA 1
ATOM 703 C C . SER A 1 92 ? -7.072 9.669 -4.804 1.00 93.25 92 SER A C 1
ATOM 705 O O . SER A 1 92 ? -8.270 9.944 -4.783 1.00 93.25 92 SER A O 1
ATOM 707 N N . LEU A 1 93 ? -6.480 8.948 -3.847 1.00 89.81 93 LEU A N 1
ATOM 708 C CA . LEU A 1 93 ? -7.132 8.399 -2.656 1.00 89.81 93 LEU A CA 1
ATOM 709 C C . LEU A 1 93 ? -6.750 9.159 -1.373 1.00 89.81 93 LEU A C 1
ATOM 711 O O . LEU A 1 93 ? -6.903 8.620 -0.275 1.00 89.81 93 LEU A O 1
ATOM 715 N N . ASP A 1 94 ? -6.221 10.380 -1.502 1.00 90.06 94 ASP A N 1
ATOM 716 C CA . ASP A 1 94 ? -5.783 11.238 -0.392 1.00 90.06 94 ASP A CA 1
ATOM 717 C C . ASP A 1 94 ? -4.678 10.619 0.489 1.00 90.06 94 ASP A C 1
ATOM 719 O O . ASP A 1 94 ? -4.552 10.925 1.679 1.00 90.06 94 ASP A O 1
ATOM 723 N N . TYR A 1 95 ? -3.845 9.740 -0.074 1.00 90.44 95 TYR A N 1
ATOM 724 C CA . TYR A 1 95 ? -2.662 9.258 0.633 1.00 90.44 95 TYR A CA 1
ATOM 725 C C . TYR A 1 95 ? -1.613 10.365 0.699 1.00 90.44 95 TYR A C 1
ATOM 727 O O . TYR A 1 95 ? -1.314 11.048 -0.281 1.00 90.44 95 TYR A O 1
ATOM 735 N N . THR A 1 96 ? -0.965 10.481 1.853 1.00 90.62 96 THR A N 1
ATOM 736 C CA . THR A 1 96 ? 0.247 11.285 1.984 1.00 90.62 96 THR A CA 1
ATOM 737 C C . THR A 1 96 ? 1.428 10.470 1.474 1.00 90.62 96 THR A C 1
ATOM 739 O O . THR A 1 96 ? 1.833 9.492 2.105 1.00 90.62 96 THR A O 1
ATOM 742 N N . ILE A 1 97 ? 1.982 10.866 0.329 1.00 89.38 97 ILE A N 1
ATOM 743 C CA . ILE A 1 97 ? 3.179 10.233 -0.231 1.00 89.38 97 ILE A CA 1
ATOM 744 C C . ILE A 1 97 ? 4.390 10.573 0.646 1.00 89.38 97 ILE A C 1
ATOM 746 O O . ILE A 1 97 ? 4.679 11.738 0.915 1.00 89.38 97 ILE A O 1
ATOM 750 N N . GLY A 1 98 ? 5.075 9.533 1.113 1.00 80.44 98 GLY A N 1
ATOM 751 C CA . GLY A 1 98 ? 6.271 9.609 1.940 1.00 80.44 98 GLY A CA 1
ATOM 752 C C . GLY A 1 98 ? 7.558 9.564 1.116 1.00 80.44 98 GLY A C 1
ATOM 753 O O . GLY A 1 98 ? 7.660 10.138 0.032 1.00 80.44 98 GLY A O 1
ATOM 754 N N . LEU A 1 99 ? 8.575 8.889 1.658 1.00 72.94 99 LEU A N 1
ATOM 755 C CA . LEU A 1 99 ? 9.888 8.784 1.024 1.00 72.94 99 LEU A CA 1
ATOM 756 C C . LEU A 1 99 ? 9.826 7.977 -0.277 1.00 72.94 99 LEU A C 1
ATOM 758 O O . LEU A 1 99 ? 9.228 6.900 -0.328 1.00 72.94 99 LEU A O 1
ATOM 762 N N . TYR A 1 100 ? 10.512 8.505 -1.291 1.00 71.06 100 TYR A N 1
ATOM 763 C CA . TYR A 1 100 ? 10.752 7.865 -2.575 1.00 71.06 100 TYR A CA 1
ATOM 764 C C . TYR A 1 100 ? 12.254 7.619 -2.743 1.00 71.06 100 TYR A C 1
ATOM 766 O O . TYR A 1 100 ? 13.031 8.574 -2.826 1.00 71.06 100 TYR A O 1
ATOM 774 N N . PHE A 1 101 ? 12.672 6.354 -2.786 1.00 67.06 101 PHE A N 1
ATOM 775 C CA . PHE A 1 101 ? 14.069 5.983 -3.025 1.00 67.06 101 PHE A CA 1
ATOM 776 C C . PHE A 1 101 ? 14.236 5.559 -4.485 1.00 67.06 101 PHE A C 1
ATOM 778 O O . PHE A 1 101 ? 13.503 4.692 -4.953 1.00 67.06 101 PHE A O 1
ATOM 785 N N . GLN A 1 102 ? 15.168 6.188 -5.210 1.00 57.06 102 GLN A N 1
ATOM 786 C CA . GLN A 1 102 ? 15.417 5.900 -6.633 1.00 57.06 102 GLN A CA 1
ATOM 787 C C . GLN A 1 102 ? 16.525 4.866 -6.864 1.00 57.06 102 GLN A C 1
ATOM 789 O O . GLN A 1 102 ? 16.486 4.189 -7.885 1.00 57.06 102 GLN A O 1
ATOM 794 N N . ASP A 1 103 ? 17.452 4.701 -5.913 1.00 55.38 103 ASP A N 1
ATOM 795 C CA . ASP A 1 103 ? 18.616 3.821 -6.049 1.00 55.38 103 ASP A CA 1
ATOM 796 C C . ASP A 1 103 ? 18.948 3.128 -4.718 1.00 55.38 103 ASP A C 1
ATOM 798 O O . ASP A 1 103 ? 19.660 3.670 -3.873 1.00 55.38 103 ASP A O 1
ATOM 802 N N . MET A 1 104 ? 18.460 1.899 -4.529 1.00 56.56 104 MET A N 1
ATOM 803 C CA . MET A 1 104 ? 18.815 1.062 -3.366 1.00 56.56 104 MET A CA 1
ATOM 804 C C . MET A 1 104 ? 20.211 0.400 -3.463 1.00 56.56 104 MET A C 1
ATOM 806 O O . MET A 1 104 ? 20.636 -0.266 -2.522 1.00 56.56 104 MET A O 1
ATOM 810 N N . GLY A 1 105 ? 20.954 0.601 -4.561 1.00 43.41 105 GLY A N 1
ATOM 811 C CA . GLY A 1 105 ? 22.296 0.040 -4.778 1.00 43.41 105 GLY A CA 1
ATOM 812 C C . GLY A 1 105 ? 22.337 -1.481 -5.040 1.00 43.41 105 GLY A C 1
ATOM 813 O O . GLY A 1 105 ? 21.433 -2.233 -4.676 1.00 43.41 105 GLY A O 1
ATOM 814 N N . GLY A 1 106 ? 23.414 -1.952 -5.689 1.00 43.94 106 GLY A N 1
ATOM 815 C CA . GLY A 1 106 ? 23.586 -3.356 -6.114 1.00 43.94 106 GLY A CA 1
ATOM 816 C C . GLY A 1 106 ? 22.703 -3.741 -7.314 1.00 43.94 106 GLY A C 1
ATOM 817 O O . GLY A 1 106 ? 21.954 -2.914 -7.810 1.00 43.94 106 GLY A O 1
ATOM 818 N N . ASN A 1 107 ? 22.766 -4.990 -7.797 1.00 46.56 107 ASN A N 1
ATOM 819 C CA . ASN A 1 107 ? 21.983 -5.522 -8.943 1.00 46.56 107 ASN A CA 1
ATOM 820 C C . ASN A 1 107 ? 20.437 -5.420 -8.812 1.00 46.56 107 ASN A C 1
ATOM 822 O O . ASN A 1 107 ? 19.700 -5.964 -9.631 1.00 46.56 107 ASN A O 1
ATOM 826 N N . THR A 1 108 ? 19.944 -4.739 -7.784 1.00 49.69 108 THR A N 1
ATOM 827 C CA . THR A 1 108 ? 18.563 -4.343 -7.542 1.00 49.69 108 THR A CA 1
ATOM 828 C C . THR A 1 108 ? 18.397 -2.869 -7.895 1.00 49.69 108 THR A C 1
ATOM 830 O O . THR A 1 108 ? 18.761 -1.981 -7.129 1.00 49.69 108 THR A O 1
ATOM 833 N N . THR A 1 109 ? 17.791 -2.607 -9.050 1.00 49.56 109 THR A N 1
ATOM 834 C CA . THR A 1 109 ? 17.203 -1.318 -9.457 1.00 49.56 109 THR A CA 1
ATOM 835 C C . THR A 1 109 ? 15.973 -1.016 -8.589 1.00 49.56 109 THR A C 1
ATOM 837 O O . THR A 1 109 ? 14.838 -0.983 -9.056 1.00 49.56 109 THR A O 1
ATOM 840 N N . GLY A 1 110 ? 16.188 -0.932 -7.274 1.00 58.91 110 GLY A N 1
ATOM 841 C CA . GLY A 1 110 ? 15.139 -0.862 -6.269 1.00 58.91 110 GLY A CA 1
ATOM 842 C C . GLY A 1 110 ? 14.601 0.551 -6.165 1.00 58.91 110 GLY A C 1
ATOM 843 O O . GLY A 1 110 ? 15.227 1.399 -5.531 1.00 58.91 110 GLY A O 1
ATOM 844 N N . ARG A 1 111 ? 13.442 0.780 -6.780 1.00 75.69 111 ARG A N 1
ATOM 845 C CA . ARG A 1 111 ? 12.596 1.923 -6.452 1.00 75.69 111 ARG A CA 1
ATOM 846 C C . ARG A 1 111 ? 11.706 1.554 -5.287 1.00 75.69 111 ARG A C 1
ATOM 848 O O . ARG A 1 111 ? 11.228 0.428 -5.231 1.00 75.69 111 ARG A O 1
ATOM 855 N N . GLU A 1 112 ? 11.460 2.488 -4.385 1.00 85.00 112 GLU A N 1
ATOM 856 C CA . GLU A 1 112 ? 10.540 2.286 -3.269 1.00 85.00 112 GLU A CA 1
ATOM 857 C C . GLU A 1 112 ? 9.648 3.505 -3.100 1.00 85.00 112 GLU A C 1
ATOM 859 O O . GLU A 1 112 ? 10.142 4.631 -3.065 1.00 85.00 112 GLU A O 1
ATOM 864 N N . LEU A 1 113 ? 8.345 3.264 -2.977 1.00 88.50 113 LEU A N 1
ATOM 865 C CA . LEU A 1 113 ? 7.335 4.267 -2.682 1.00 88.50 113 LEU A CA 1
ATOM 866 C C . LEU A 1 113 ? 6.692 3.952 -1.336 1.00 88.50 113 LEU A C 1
ATOM 868 O O . LEU A 1 113 ? 6.042 2.917 -1.185 1.00 88.50 113 LEU A O 1
ATOM 872 N N . ASN A 1 114 ? 6.848 4.871 -0.390 1.00 90.44 114 ASN A N 1
ATOM 873 C CA . ASN A 1 114 ? 6.153 4.833 0.889 1.00 90.44 114 ASN A CA 1
ATOM 874 C C . ASN A 1 114 ? 4.969 5.801 0.871 1.00 90.44 114 ASN A C 1
ATOM 876 O O . ASN A 1 114 ? 5.068 6.887 0.298 1.00 90.44 114 ASN A O 1
ATOM 880 N N . ALA A 1 115 ? 3.868 5.445 1.523 1.00 90.38 115 ALA A N 1
ATOM 881 C CA . ALA A 1 115 ? 2.721 6.327 1.693 1.00 90.38 115 ALA A CA 1
ATOM 882 C C . ALA A 1 115 ? 1.941 6.010 2.973 1.00 90.38 115 ALA A C 1
ATOM 884 O O . ALA A 1 115 ? 1.944 4.876 3.454 1.00 90.38 115 ALA A O 1
ATOM 885 N N . THR A 1 116 ? 1.235 7.013 3.485 1.00 89.88 116 THR A N 1
ATOM 886 C CA . THR A 1 116 ? 0.285 6.864 4.591 1.00 89.88 116 THR A CA 1
ATOM 887 C C . THR A 1 116 ? -1.111 7.211 4.097 1.00 89.88 116 THR A C 1
ATOM 889 O O . THR A 1 116 ? -1.352 8.334 3.656 1.00 89.88 116 THR A O 1
ATOM 892 N N . GLY A 1 117 ? -2.031 6.253 4.167 1.00 84.94 117 GLY A N 1
ATOM 893 C CA . GLY A 1 117 ? -3.416 6.435 3.750 1.00 84.94 117 GLY A CA 1
ATOM 894 C C . GLY A 1 117 ? -4.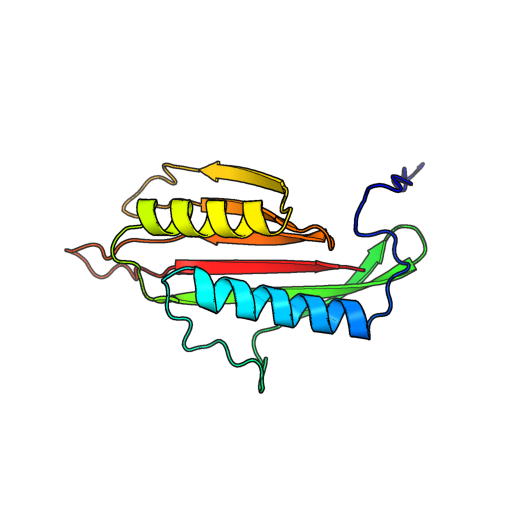249 7.259 4.738 1.00 84.94 117 GLY A C 1
ATOM 895 O O . GLY A 1 117 ? -3.885 7.379 5.912 1.00 84.94 117 GLY A O 1
ATOM 896 N N . PRO A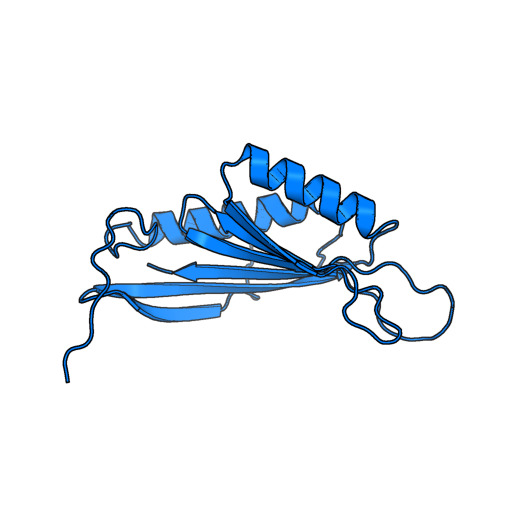 1 118 ? -5.423 7.759 4.315 1.00 79.56 118 PRO A N 1
ATOM 897 C CA . PRO A 1 118 ? -6.312 8.581 5.148 1.00 79.56 118 PRO A CA 1
ATOM 898 C C . PRO A 1 118 ? -6.852 7.836 6.381 1.00 79.56 118 PRO A C 1
ATOM 900 O O . PRO A 1 118 ? -7.214 8.439 7.387 1.00 79.56 118 PRO A O 1
ATOM 903 N N . VAL A 1 119 ? -6.867 6.503 6.328 1.00 77.62 119 VAL A N 1
ATOM 904 C CA . VAL A 1 119 ? -7.238 5.610 7.439 1.00 77.62 119 VAL A CA 1
ATOM 905 C C . VAL A 1 119 ? -6.033 5.139 8.264 1.00 77.62 119 VAL A C 1
ATOM 907 O O . VAL A 1 119 ? -6.149 4.212 9.068 1.00 77.62 119 VAL A O 1
ATOM 910 N N . GLY A 1 120 ? -4.870 5.754 8.035 1.00 78.00 120 GLY A N 1
ATOM 911 C CA . GLY A 1 120 ? -3.610 5.520 8.734 1.00 78.00 120 GLY A CA 1
ATOM 912 C C . GLY A 1 120 ? -2.753 4.403 8.166 1.00 78.00 120 GLY A C 1
ATOM 913 O O . GLY A 1 120 ? -1.610 4.267 8.579 1.00 78.00 120 GLY A O 1
ATOM 914 N N . ALA A 1 121 ? -3.262 3.625 7.215 1.00 85.56 121 ALA A N 1
ATOM 915 C CA . ALA A 1 121 ? -2.523 2.523 6.617 1.00 85.56 121 ALA A CA 1
ATOM 916 C C . ALA A 1 121 ? -1.148 2.976 6.088 1.00 85.56 121 ALA A C 1
ATOM 918 O O . ALA A 1 121 ? -1.068 3.835 5.215 1.00 85.56 121 ALA A O 1
ATOM 919 N N . GLU A 1 122 ? -0.077 2.395 6.621 1.00 90.12 122 GLU A N 1
ATOM 920 C CA . GLU A 1 122 ? 1.292 2.595 6.154 1.00 90.12 122 GLU A CA 1
ATOM 921 C C . GLU A 1 122 ? 1.579 1.572 5.060 1.00 90.12 122 GLU A C 1
ATOM 923 O O . GLU A 1 122 ? 1.476 0.362 5.291 1.00 90.12 122 GLU A O 1
ATOM 928 N N . VAL A 1 123 ? 1.940 2.053 3.876 1.00 90.75 123 VAL A N 1
ATOM 929 C CA . VAL A 1 123 ? 2.146 1.229 2.686 1.00 90.75 123 VAL A CA 1
ATOM 930 C C . VAL A 1 123 ? 3.529 1.467 2.111 1.00 90.75 123 VAL A C 1
ATOM 932 O O . VAL A 1 123 ? 3.962 2.609 1.987 1.00 90.75 123 VAL A O 1
ATOM 935 N N . GLN A 1 124 ? 4.185 0.386 1.709 1.00 91.69 124 GLN A N 1
ATOM 936 C CA . GLN A 1 124 ? 5.459 0.391 1.006 1.00 91.69 124 GLN A CA 1
ATOM 937 C C . GLN A 1 124 ? 5.357 -0.505 -0.227 1.00 91.69 124 GLN A C 1
ATOM 939 O O . GLN A 1 124 ? 5.038 -1.690 -0.115 1.00 91.69 124 GLN A O 1
ATOM 944 N N . PHE A 1 125 ? 5.654 0.053 -1.397 1.00 90.56 125 PHE A N 1
ATOM 945 C CA . PHE A 1 125 ? 5.692 -0.666 -2.667 1.00 90.56 125 PHE A CA 1
ATOM 946 C C . PHE A 1 125 ? 7.072 -0.541 -3.308 1.00 90.56 125 PHE A C 1
ATOM 948 O O . PHE A 1 125 ? 7.558 0.569 -3.529 1.00 90.56 125 PHE A O 1
ATOM 955 N N . THR A 1 126 ? 7.683 -1.677 -3.640 1.00 88.56 126 THR A N 1
ATOM 956 C CA . THR A 1 126 ? 9.047 -1.725 -4.177 1.00 88.56 126 THR A CA 1
ATOM 957 C C . THR A 1 126 ? 9.058 -2.507 -5.494 1.00 88.56 126 THR A C 1
ATOM 959 O O . THR A 1 126 ? 9.251 -3.721 -5.494 1.00 88.56 126 THR A O 1
ATOM 962 N N . PRO A 1 127 ? 8.813 -1.870 -6.649 1.00 85.75 127 PRO A N 1
ATOM 963 C CA . PRO A 1 127 ? 8.832 -2.562 -7.929 1.00 85.75 127 PRO A CA 1
ATOM 964 C C . PRO A 1 127 ? 10.260 -2.859 -8.391 1.00 85.75 127 PRO A C 1
ATOM 966 O O . PRO A 1 127 ? 11.105 -1.967 -8.490 1.00 85.75 127 PRO A O 1
ATOM 969 N N . ALA A 1 128 ? 10.502 -4.108 -8.784 1.00 79.25 128 ALA A N 1
ATOM 970 C CA . ALA A 1 128 ? 11.739 -4.519 -9.438 1.00 79.25 128 ALA A CA 1
ATOM 971 C C . ALA A 1 128 ? 11.483 -4.945 -10.889 1.00 79.25 128 ALA A C 1
ATOM 973 O O . ALA A 1 128 ? 10.542 -5.690 -11.189 1.00 79.25 128 ALA A O 1
ATOM 974 N N . LYS A 1 129 ? 12.371 -4.509 -11.785 1.00 70.62 129 LYS A N 1
ATOM 975 C CA . LYS A 1 129 ? 12.390 -4.931 -13.185 1.00 70.62 129 LYS A CA 1
ATOM 976 C C . LYS A 1 129 ? 13.014 -6.317 -13.320 1.00 70.62 129 LYS A C 1
ATOM 978 O O . LYS A 1 129 ? 13.927 -6.682 -12.580 1.00 70.62 129 LYS A O 1
ATOM 983 N N . HIS A 1 130 ? 12.582 -7.077 -14.323 1.00 62.41 130 HIS A N 1
ATOM 984 C CA . HIS A 1 130 ? 13.274 -8.303 -14.719 1.00 62.41 130 HIS A CA 1
ATOM 985 C C . HIS A 1 130 ? 14.729 -7.995 -15.132 1.00 62.41 130 HIS A C 1
ATOM 987 O O . HIS A 1 130 ? 14.967 -7.349 -16.154 1.00 62.41 130 HIS A O 1
ATOM 993 N N . ALA A 1 131 ? 15.720 -8.472 -14.372 1.00 55.09 131 ALA A N 1
ATOM 994 C CA . ALA A 1 131 ? 17.116 -8.420 -14.803 1.00 55.09 131 ALA A CA 1
ATOM 995 C C . ALA A 1 131 ? 17.326 -9.461 -15.916 1.00 55.09 131 ALA A C 1
ATOM 997 O O . ALA A 1 131 ? 16.995 -10.634 -15.748 1.00 55.09 131 ALA A O 1
ATOM 998 N N . ALA A 1 132 ? 17.819 -9.041 -17.084 1.00 47.03 132 ALA A N 1
ATOM 999 C CA . ALA A 1 132 ? 17.942 -9.915 -18.257 1.00 47.03 132 ALA A CA 1
ATOM 1000 C C . ALA A 1 132 ? 19.051 -10.979 -18.131 1.00 47.03 132 ALA A C 1
ATOM 1002 O O . ALA A 1 132 ? 19.117 -11.893 -18.948 1.00 47.03 132 ALA A O 1
ATOM 1003 N N . THR A 1 133 ? 19.915 -10.907 -17.118 1.00 43.97 133 THR A N 1
ATOM 1004 C CA . THR A 1 133 ? 21.043 -11.832 -16.969 1.00 43.97 133 THR A CA 1
ATOM 1005 C C . THR A 1 133 ? 21.383 -12.054 -15.501 1.00 43.97 133 THR A C 1
ATOM 1007 O O . THR A 1 133 ? 21.760 -11.113 -14.806 1.00 43.97 133 THR A O 1
ATOM 1010 N N . SER A 1 134 ? 21.367 -13.326 -15.098 1.00 37.06 134 SER A N 1
ATOM 1011 C CA . SER A 1 134 ? 21.732 -13.896 -13.787 1.00 37.06 134 SER A CA 1
ATOM 1012 C C . SER A 1 134 ? 20.558 -14.123 -12.834 1.00 37.06 134 SER A C 1
ATOM 1014 O O . SER A 1 134 ? 19.680 -13.287 -12.676 1.00 37.06 134 SER A O 1
ATOM 1016 N N . ALA A 1 135 ? 20.567 -15.299 -12.208 1.00 40.66 135 ALA A N 1
ATOM 1017 C CA . ALA A 1 135 ? 19.528 -15.915 -11.384 1.00 40.66 135 ALA A CA 1
ATOM 1018 C C . ALA A 1 135 ? 19.188 -15.185 -10.060 1.00 40.66 135 ALA A C 1
ATOM 1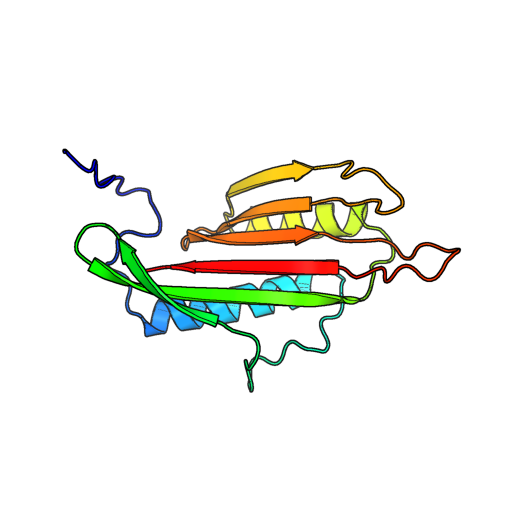020 O O . ALA A 1 135 ? 19.020 -15.827 -9.023 1.00 40.66 135 ALA A O 1
ATOM 1021 N N . SER A 1 136 ? 19.078 -13.857 -10.055 1.00 46.03 136 SER A N 1
ATOM 1022 C CA . SER A 1 136 ? 18.538 -13.097 -8.927 1.00 46.03 136 SER A CA 1
ATOM 1023 C C . SER A 1 136 ? 17.035 -12.909 -9.115 1.00 46.03 136 SER A C 1
ATOM 1025 O O . SER A 1 136 ? 16.590 -12.341 -10.110 1.00 46.03 136 SER A O 1
ATOM 1027 N N . ARG A 1 137 ? 16.256 -13.418 -8.159 1.00 55.44 137 ARG A N 1
ATOM 1028 C CA . ARG A 1 137 ? 14.794 -13.314 -8.098 1.00 55.44 137 ARG A CA 1
ATOM 1029 C C . ARG A 1 137 ? 14.381 -11.838 -8.147 1.00 55.44 137 ARG A C 1
ATOM 1031 O O . ARG A 1 137 ? 14.489 -11.152 -7.140 1.00 55.44 137 ARG A O 1
ATOM 1038 N N . ALA A 1 138 ? 13.942 -11.349 -9.303 1.00 65.62 138 ALA A N 1
ATOM 1039 C CA . ALA A 1 138 ? 13.270 -10.059 -9.386 1.00 65.62 138 ALA A CA 1
ATOM 1040 C C . ALA A 1 138 ? 11.810 -10.267 -8.960 1.00 65.62 138 ALA A C 1
ATOM 1042 O O . ALA A 1 138 ? 11.055 -10.935 -9.664 1.00 65.62 138 ALA A O 1
ATOM 1043 N N . ASN A 1 139 ? 11.437 -9.752 -7.792 1.00 74.56 139 ASN A N 1
ATOM 1044 C CA . ASN A 1 139 ? 10.070 -9.701 -7.275 1.00 74.56 139 ASN A CA 1
ATOM 1045 C C . ASN A 1 139 ? 9.703 -8.247 -6.960 1.00 74.56 139 ASN A C 1
ATOM 1047 O O . ASN A 1 139 ? 10.576 -7.436 -6.659 1.00 74.56 139 ASN A O 1
ATOM 1051 N N . ALA A 1 140 ? 8.415 -7.925 -7.030 1.00 83.62 140 ALA A N 1
ATOM 1052 C CA . ALA A 1 140 ? 7.889 -6.637 -6.592 1.00 83.62 140 ALA A CA 1
ATOM 1053 C C . ALA A 1 140 ? 7.249 -6.802 -5.205 1.00 83.62 140 ALA A C 1
ATOM 1055 O O . ALA A 1 140 ? 6.086 -7.209 -5.133 1.00 83.62 140 ALA A O 1
ATOM 1056 N N . PRO A 1 141 ? 7.982 -6.586 -4.096 1.00 86.38 141 PRO A N 1
ATOM 1057 C CA . PRO A 1 141 ? 7.383 -6.693 -2.779 1.00 86.38 141 PRO A CA 1
ATOM 1058 C C . PRO A 1 141 ? 6.404 -5.551 -2.487 1.00 86.38 141 PRO A C 1
ATOM 1060 O O . PRO A 1 141 ? 6.589 -4.399 -2.889 1.00 86.38 141 PRO A O 1
ATOM 1063 N N . LEU A 1 142 ? 5.366 -5.900 -1.731 1.00 87.88 142 LEU A N 1
ATOM 1064 C CA . LEU A 1 142 ? 4.387 -4.988 -1.152 1.00 87.88 142 LEU A CA 1
ATOM 1065 C C . LEU A 1 142 ? 4.314 -5.243 0.350 1.00 87.88 142 LEU A C 1
ATOM 1067 O O . LEU A 1 142 ? 4.098 -6.379 0.764 1.00 87.88 142 LEU A O 1
ATOM 1071 N N . THR A 1 143 ? 4.453 -4.196 1.158 1.00 89.69 143 THR A N 1
ATOM 1072 C CA . THR A 1 143 ? 4.232 -4.254 2.606 1.00 89.69 143 THR A CA 1
ATOM 1073 C C . THR A 1 143 ? 3.143 -3.269 3.003 1.00 89.69 143 THR A C 1
ATOM 1075 O O . THR A 1 143 ? 3.166 -2.112 2.597 1.00 89.69 143 THR A O 1
ATOM 1078 N N . LEU A 1 144 ? 2.198 -3.729 3.821 1.00 90.25 144 LEU A N 1
ATOM 1079 C CA . LEU A 1 144 ? 1.117 -2.914 4.369 1.00 90.25 144 LEU A CA 1
ATOM 1080 C C . LEU A 1 144 ? 1.016 -3.130 5.878 1.00 90.25 144 LEU A C 1
ATOM 1082 O O . LEU A 1 144 ? 1.110 -4.266 6.354 1.00 90.25 144 LEU A O 1
ATOM 1086 N N . ARG A 1 145 ? 0.793 -2.052 6.632 1.00 89.25 145 ARG A N 1
ATOM 1087 C CA . ARG A 1 145 ? 0.565 -2.076 8.082 1.00 89.25 145 ARG A CA 1
ATOM 1088 C C . ARG A 1 145 ? -0.570 -1.129 8.453 1.00 89.25 145 ARG A C 1
ATOM 1090 O O . ARG A 1 145 ? -0.580 0.021 8.034 1.00 89.25 145 ARG A O 1
ATOM 1097 N N . GLN A 1 146 ? -1.501 -1.581 9.285 1.00 85.38 146 GLN A N 1
ATOM 1098 C CA . GLN A 1 146 ? -2.582 -0.737 9.796 1.00 85.38 146 GLN A CA 1
ATOM 1099 C C . GLN A 1 146 ? -2.912 -1.112 11.240 1.00 85.38 146 GLN A C 1
ATOM 1101 O O . GLN A 1 146 ? -3.144 -2.280 11.538 1.00 85.38 146 GLN A O 1
ATOM 1106 N N . GLY A 1 147 ? -2.892 -0.129 12.141 1.00 77.62 147 GLY A N 1
ATOM 1107 C CA . GLY A 1 147 ? -3.208 -0.301 13.562 1.00 77.62 147 GLY A CA 1
ATOM 1108 C C . GLY A 1 147 ? -4.557 0.290 13.970 1.00 77.62 147 GLY A C 1
ATOM 1109 O O . GLY A 1 147 ? -5.226 0.952 13.179 1.00 77.62 147 GLY A O 1
ATOM 1110 N N . ILE A 1 148 ? -4.934 0.074 15.230 1.00 67.06 148 ILE A N 1
ATOM 1111 C CA . ILE A 1 148 ? -6.014 0.787 15.931 1.00 67.06 148 ILE A CA 1
ATOM 1112 C C . ILE A 1 148 ? -5.420 1.396 17.186 1.00 67.06 148 ILE A C 1
ATOM 1114 O O . ILE A 1 148 ? -4.719 0.644 17.904 1.00 67.06 148 ILE A O 1
#

pLDDT: mean 77.03, std 16.72, range [32.47, 93.81]

Secondary structure (DSSP, 8-state):
--------TTSS--S-S-HHHHHHHHHHHHHHHHHHSSS--TT--TTS-TT-EEEEEEETTEEEEEEEEEEEEPPBS-HHHHHHHHHHHHHHTT-EEEEEES---SS----EEEEE-TT--EEEE---B--SSSS----EEEEEEE--